Protein AF-A0A6A4QWL0-F1 (afdb_monomer_lite)

Foldseek 3Di:
DVVVVVVDPDPDDDDDFDWFFFAADPPPFPDPDNDGTDTDTPPVDPDPVRSVVVSVVVNVVCVVVDPTDGD

Organism: Lupinus albus (NCBI:txid3870)

InterPro domains:
  IPR000941 Enolase [PTHR11902] (2-65)
  IPR020810 Enolase, C-terminal TIM barrel domain [PF00113] (13-65)
  IPR020810 Enolase, C-terminal TIM barrel domain [SM01192] (12-71)
  IPR036849 Enolase-like, C-terminal domain superfamily [G3DSA:3.20.20.120] (1-67)
  IPR036849 Enolase-like, C-terminal domain superfamily [SSF51604] (12-63)

Structure (mmCIF, N/CA/C/O backbone):
data_AF-A0A6A4QWL0-F1
#
_entry.id   AF-A0A6A4QWL0-F1
#
loop_
_atom_site.group_PDB
_atom_site.id
_atom_site.type_symbol
_atom_site.label_atom_id
_atom_site.label_alt_id
_atom_site.label_comp_id
_atom_site.label_asym_id
_atom_site.label_entity_id
_atom_site.label_seq_id
_atom_site.pdbx_PDB_ins_code
_atom_site.Cartn_x
_atom_site.Cartn_y
_atom_site.Cartn_z
_atom_site.occupancy
_atom_site.B_iso_or_equiv
_atom_site.auth_seq_id
_atom_site.auth_comp_id
_atom_site.auth_asym_id
_atom_site.auth_atom_id
_atom_site.pdbx_PDB_model_num
ATOM 1 N N . MET A 1 1 ? -9.663 12.499 10.655 1.00 56.28 1 MET A N 1
ATOM 2 C CA . MET A 1 1 ? -10.919 11.922 10.124 1.00 56.28 1 MET A CA 1
ATOM 3 C C . MET A 1 1 ? -12.169 12.654 10.599 1.00 56.28 1 MET A C 1
ATOM 5 O O . MET A 1 1 ? -12.984 12.936 9.735 1.00 56.28 1 MET A O 1
ATOM 9 N N . GLN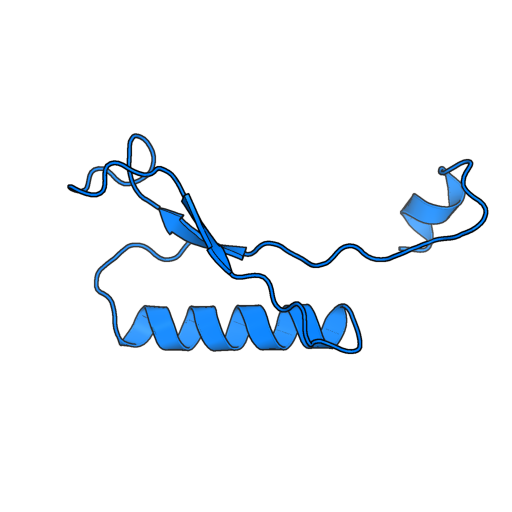 A 1 2 ? -12.298 13.060 11.878 1.00 55.00 2 GLN A N 1
ATOM 10 C CA . GLN A 1 2 ? -13.418 13.927 12.316 1.00 55.00 2 GLN A CA 1
ATOM 11 C C . GLN A 1 2 ? -13.631 15.152 11.406 1.00 55.00 2 GLN A C 1
ATOM 13 O O . GLN A 1 2 ? -14.761 15.507 11.110 1.00 55.00 2 GLN A O 1
ATOM 18 N N . HIS A 1 3 ? -12.548 15.762 10.915 1.00 64.88 3 HIS A N 1
ATOM 19 C CA . HIS A 1 3 ? -12.639 16.954 10.072 1.00 64.88 3 HIS A CA 1
ATOM 20 C C . HIS A 1 3 ? -13.299 16.709 8.701 1.00 64.88 3 HIS A C 1
ATOM 22 O O . HIS A 1 3 ? -14.026 17.567 8.228 1.00 64.88 3 HIS A O 1
ATOM 28 N N . ILE A 1 4 ? -13.097 15.537 8.082 1.00 65.06 4 ILE A N 1
ATOM 29 C CA . ILE A 1 4 ? -13.742 15.188 6.800 1.00 65.06 4 ILE A CA 1
ATOM 30 C C . ILE A 1 4 ? -15.147 14.635 7.057 1.00 65.06 4 ILE A C 1
ATOM 32 O O . ILE A 1 4 ? -16.074 14.968 6.331 1.00 65.06 4 ILE A O 1
ATOM 36 N N . ALA A 1 5 ? -15.311 13.851 8.130 1.00 63.16 5 ALA A N 1
ATOM 37 C CA . ALA A 1 5 ? -16.577 13.246 8.546 1.00 63.16 5 ALA A CA 1
ATOM 38 C C . ALA A 1 5 ? -17.723 14.261 8.684 1.00 63.16 5 ALA A C 1
ATOM 40 O O . ALA A 1 5 ? -18.847 13.963 8.300 1.00 63.16 5 ALA A O 1
ATOM 41 N N . ASN A 1 6 ? -17.427 15.473 9.161 1.00 65.31 6 ASN A N 1
ATOM 42 C CA . ASN A 1 6 ? -18.421 16.533 9.345 1.00 65.31 6 ASN A CA 1
ATOM 43 C C . ASN A 1 6 ? -19.002 17.091 8.030 1.00 65.31 6 ASN A C 1
ATOM 45 O O . ASN A 1 6 ? -19.963 17.855 8.071 1.00 65.31 6 ASN A O 1
ATOM 49 N N . HIS A 1 7 ? -18.426 16.738 6.878 1.00 71.25 7 HIS A N 1
ATOM 50 C CA . HIS A 1 7 ? -18.824 17.244 5.562 1.00 71.25 7 HIS A CA 1
ATOM 51 C C . HIS A 1 7 ? -19.342 16.150 4.617 1.00 71.25 7 HIS A C 1
ATOM 53 O O . HIS A 1 7 ? -19.586 16.427 3.443 1.00 71.25 7 HIS A O 1
ATOM 59 N N . VAL A 1 8 ? -19.518 14.915 5.098 1.00 74.94 8 VAL A N 1
ATOM 60 C CA . VAL A 1 8 ? -20.009 13.793 4.284 1.00 74.94 8 VAL A CA 1
ATOM 61 C C . VAL A 1 8 ? -21.428 13.425 4.711 1.00 74.94 8 VAL A C 1
ATOM 63 O O . VAL A 1 8 ? -21.696 13.238 5.890 1.00 74.94 8 VAL A O 1
ATOM 66 N N . VAL A 1 9 ? -22.333 13.280 3.738 1.00 72.00 9 VAL A N 1
ATOM 67 C CA . VAL A 1 9 ? -23.766 12.966 3.947 1.00 72.00 9 VAL A CA 1
ATOM 68 C C . VAL A 1 9 ? -23.990 11.511 4.400 1.00 72.00 9 VAL A C 1
ATOM 70 O O . VAL A 1 9 ? -25.101 11.112 4.728 1.00 72.00 9 VAL A O 1
ATOM 73 N N . ASN A 1 10 ? -22.941 10.686 4.402 1.00 69.31 10 ASN A N 1
ATOM 74 C CA . ASN A 1 10 ? -23.059 9.254 4.634 1.00 69.31 10 ASN A CA 1
ATOM 75 C C . ASN A 1 10 ? -22.990 8.926 6.132 1.00 69.31 10 ASN A C 1
ATOM 77 O O . ASN A 1 10 ? -21.992 9.216 6.790 1.00 69.31 10 ASN A O 1
ATOM 81 N N . GLU A 1 11 ? -24.031 8.276 6.652 1.00 70.19 11 GLU A N 1
ATOM 82 C CA . GLU A 1 11 ? -24.165 7.943 8.076 1.00 70.19 11 GLU A CA 1
ATOM 83 C C . GLU A 1 11 ? -23.121 6.923 8.554 1.00 70.19 11 GLU A C 1
ATOM 85 O O . GLU A 1 11 ? -22.771 6.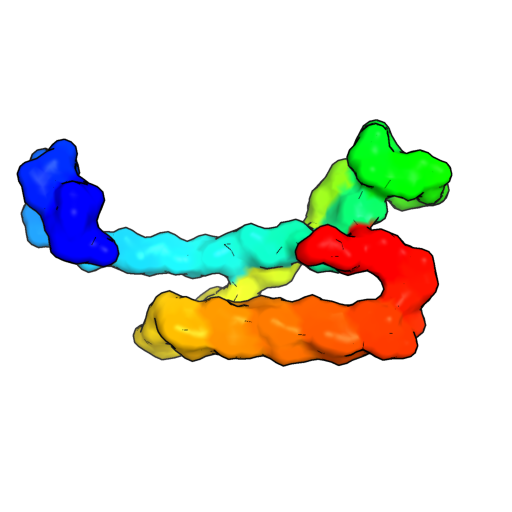886 9.735 1.00 70.19 11 GLU A O 1
ATOM 90 N N . LYS A 1 12 ? -22.589 6.099 7.640 1.00 78.88 12 LYS A N 1
ATOM 91 C CA . LYS A 1 12 ? -21.598 5.070 7.964 1.00 78.88 12 LYS A CA 1
ATOM 92 C C . LYS A 1 12 ? -20.241 5.394 7.353 1.00 78.88 12 LYS A C 1
ATOM 94 O O . LYS A 1 12 ? -20.019 5.242 6.153 1.00 78.88 12 LYS A O 1
ATOM 99 N N . LEU A 1 13 ? -19.301 5.771 8.213 1.00 82.44 13 LEU A N 1
ATOM 100 C CA . LEU A 1 13 ? -17.908 5.980 7.836 1.00 82.44 13 LEU A CA 1
ATOM 101 C C . LEU A 1 13 ? -17.170 4.641 7.775 1.00 82.44 13 LEU A C 1
ATOM 103 O O . LEU A 1 13 ? -17.150 3.880 8.742 1.00 82.44 13 LEU A O 1
ATOM 107 N N . VAL A 1 14 ? -16.528 4.378 6.640 1.00 85.81 14 VAL A N 1
ATOM 108 C CA . VAL A 1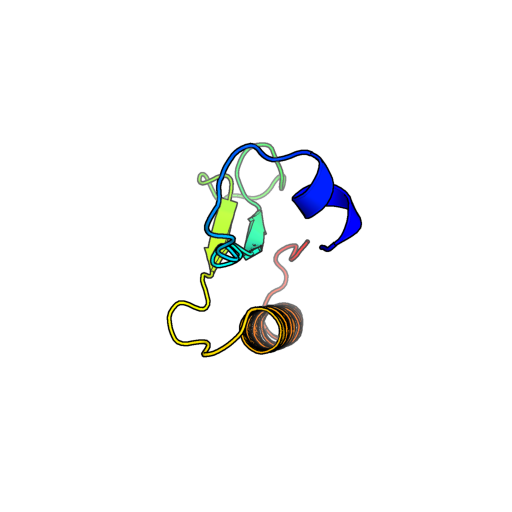 14 ? -15.655 3.220 6.431 1.00 85.81 14 VAL A CA 1
ATOM 109 C C . VAL A 1 14 ? -14.302 3.729 5.954 1.00 85.81 14 VAL A C 1
ATOM 111 O O . VAL A 1 14 ? -14.234 4.610 5.097 1.00 85.81 14 VAL A O 1
ATOM 114 N N . LEU A 1 15 ? -13.221 3.192 6.520 1.00 89.06 15 LEU A N 1
ATOM 115 C CA . LEU A 1 15 ? -11.873 3.485 6.042 1.00 89.06 15 LEU A CA 1
ATOM 116 C C . LEU A 1 15 ? -11.543 2.556 4.869 1.00 89.06 15 LEU A C 1
ATOM 118 O O . LEU A 1 15 ? -11.737 1.345 5.000 1.00 89.06 15 LEU A O 1
ATOM 122 N N . PRO A 1 16 ? -11.060 3.090 3.735 1.00 91.88 16 PRO A N 1
ATOM 123 C CA . PRO A 1 16 ? -10.687 2.260 2.604 1.00 91.88 16 PRO A CA 1
ATOM 124 C C . PRO A 1 16 ? -9.422 1.463 2.921 1.00 91.88 16 PRO A C 1
ATOM 126 O O . PRO A 1 16 ? -8.587 1.881 3.728 1.00 91.88 16 PRO A O 1
ATOM 129 N N . ILE A 1 17 ? -9.249 0.340 2.227 1.00 96.06 17 ILE A N 1
ATOM 130 C CA . ILE A 1 17 ? -7.956 -0.340 2.181 1.00 96.06 17 ILE A CA 1
ATOM 131 C C . ILE A 1 17 ? -7.005 0.557 1.374 1.00 96.06 17 ILE A C 1
ATOM 133 O O . ILE A 1 17 ? -7.333 0.903 0.236 1.00 96.06 17 ILE A O 1
ATOM 137 N N . PRO A 1 18 ? -5.854 0.964 1.932 1.00 96.12 18 PRO A N 1
ATOM 138 C CA . PRO A 1 18 ? -4.883 1.748 1.186 1.00 96.12 18 PRO A CA 1
ATOM 139 C C . PRO A 1 18 ? -4.249 0.899 0.079 1.00 96.12 18 PRO A C 1
ATOM 141 O O . PRO A 1 18 ? -3.869 -0.249 0.306 1.00 96.12 18 PRO A O 1
ATOM 144 N N . ALA A 1 19 ? -4.107 1.479 -1.109 1.00 96.62 19 ALA A N 1
ATOM 145 C CA . ALA A 1 19 ? -3.291 0.922 -2.179 1.00 96.62 19 ALA A CA 1
ATOM 146 C C . ALA A 1 19 ? -1.942 1.647 -2.184 1.00 96.62 19 ALA A C 1
ATOM 148 O O . ALA A 1 19 ? -1.889 2.857 -2.401 1.00 96.62 19 ALA A O 1
ATOM 149 N N . PHE A 1 20 ? -0.859 0.921 -1.915 1.00 94.62 20 PHE A N 1
ATOM 150 C CA . PHE A 1 20 ? 0.491 1.481 -1.930 1.00 94.62 20 PHE A CA 1
ATOM 151 C C . PHE A 1 20 ? 1.137 1.170 -3.268 1.00 94.62 20 PHE A C 1
ATOM 153 O O . PHE A 1 20 ? 1.424 0.006 -3.543 1.00 94.62 20 PHE A O 1
ATOM 160 N N . ASN A 1 21 ? 1.379 2.189 -4.089 1.00 92.81 21 ASN A N 1
ATOM 161 C CA . ASN A 1 21 ? 2.232 2.040 -5.261 1.00 92.81 21 ASN A CA 1
ATOM 162 C C . ASN A 1 21 ? 3.688 1.907 -4.791 1.00 92.81 21 ASN A C 1
ATOM 164 O O . ASN A 1 21 ? 4.239 2.841 -4.219 1.00 92.81 21 ASN A O 1
ATOM 168 N N . VAL A 1 22 ? 4.281 0.729 -4.983 1.00 90.12 22 VAL A N 1
ATOM 169 C CA . VAL A 1 22 ? 5.624 0.400 -4.477 1.00 90.12 22 VAL A CA 1
ATOM 170 C C . VAL A 1 22 ? 6.669 0.307 -5.582 1.00 90.12 22 VAL A C 1
ATOM 172 O O . VAL A 1 22 ? 7.86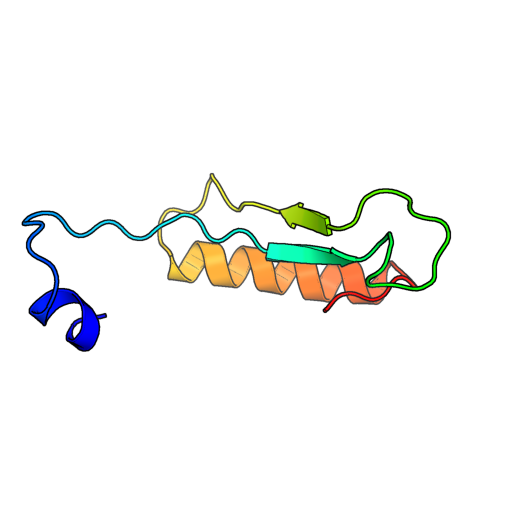0 0.324 -5.293 1.00 90.12 22 VAL A O 1
ATOM 175 N N . ILE A 1 23 ? 6.260 0.208 -6.848 1.00 88.81 23 ILE A N 1
ATOM 176 C CA . ILE A 1 23 ? 7.177 0.205 -7.990 1.00 88.81 23 ILE A CA 1
ATOM 177 C C . ILE A 1 23 ? 6.543 1.005 -9.119 1.00 88.81 23 ILE A C 1
ATOM 179 O O . ILE A 1 23 ? 5.468 0.655 -9.608 1.00 88.81 23 ILE A O 1
ATOM 183 N N . ASN A 1 24 ? 7.263 2.023 -9.588 1.00 88.06 24 ASN A N 1
ATOM 184 C CA . ASN A 1 24 ? 6.900 2.733 -10.806 1.00 88.06 24 ASN A CA 1
ATOM 185 C C . ASN A 1 24 ? 7.555 2.094 -12.038 1.00 88.06 24 ASN A C 1
ATOM 187 O O . ASN A 1 24 ? 8.724 1.689 -12.028 1.00 88.06 24 ASN A O 1
ATOM 191 N N . GLY A 1 25 ? 6.809 2.085 -13.133 1.00 90.25 25 GLY A N 1
ATOM 192 C CA . GLY A 1 25 ? 7.287 1.794 -14.477 1.00 90.25 25 GLY A CA 1
ATOM 193 C C . GLY A 1 25 ? 6.688 2.773 -15.484 1.00 90.25 25 GLY A C 1
ATOM 194 O O . GLY A 1 25 ? 6.206 3.851 -15.128 1.00 90.25 25 GLY A O 1
ATOM 195 N N . GLY A 1 26 ? 6.731 2.414 -16.760 1.00 88.62 26 GLY A N 1
ATOM 196 C CA . GLY A 1 26 ? 6.189 3.210 -17.853 1.00 88.62 26 GLY A CA 1
ATOM 197 C C . GLY A 1 26 ? 6.761 4.628 -17.886 1.00 88.62 26 GLY A C 1
ATOM 198 O O . GLY A 1 26 ? 7.948 4.858 -17.634 1.00 88.62 26 GLY A O 1
ATOM 199 N N . SER A 1 27 ? 5.891 5.598 -18.166 1.00 89.19 27 SER A N 1
ATOM 200 C CA . SER A 1 27 ? 6.233 7.024 -18.228 1.00 89.19 27 SER A CA 1
ATOM 201 C C . SER A 1 27 ? 6.723 7.613 -16.901 1.00 89.19 27 SER A C 1
ATOM 203 O O . SER A 1 27 ? 7.317 8.688 -16.913 1.00 89.19 27 SER A O 1
ATOM 205 N N . HIS A 1 28 ? 6.505 6.941 -15.767 1.00 80.12 28 HIS A N 1
ATOM 206 C CA . HIS A 1 28 ? 6.847 7.461 -14.442 1.00 80.12 28 HIS A CA 1
ATOM 207 C C . HIS A 1 28 ? 8.255 7.089 -13.956 1.00 80.12 28 HIS A C 1
ATOM 209 O O . HIS A 1 28 ? 8.724 7.694 -12.995 1.00 80.12 28 HIS A O 1
ATOM 215 N N . ALA A 1 29 ? 8.942 6.118 -14.575 1.00 77.50 29 ALA A N 1
ATOM 216 C CA . ALA A 1 29 ? 10.188 5.577 -14.010 1.00 77.50 29 ALA A CA 1
ATOM 217 C C . ALA A 1 29 ? 11.383 5.459 -14.966 1.00 77.50 29 ALA A C 1
ATOM 219 O O . ALA A 1 29 ? 12.461 5.064 -14.522 1.00 77.50 29 ALA A O 1
ATOM 220 N N . GLY A 1 30 ? 11.227 5.766 -16.261 1.00 78.75 30 GLY A N 1
ATOM 221 C CA . GLY A 1 30 ? 12.336 5.761 -17.234 1.00 78.75 30 GLY A CA 1
ATOM 222 C C . GLY A 1 30 ? 13.063 4.413 -17.382 1.00 78.75 30 GLY A C 1
ATOM 223 O O . GLY A 1 30 ? 14.184 4.363 -17.887 1.00 78.75 30 GLY A O 1
ATOM 224 N N . ASN A 1 31 ? 12.452 3.323 -16.912 1.00 83.00 31 ASN A N 1
ATOM 225 C CA . ASN A 1 31 ? 13.008 1.974 -16.910 1.00 83.00 31 ASN A CA 1
ATOM 226 C C . ASN A 1 31 ? 12.294 1.089 -17.954 1.00 83.00 31 ASN A C 1
ATOM 228 O O . ASN A 1 31 ? 11.434 1.549 -18.701 1.00 83.00 31 ASN A O 1
ATOM 232 N N . LYS A 1 32 ? 12.673 -0.192 -18.044 1.00 88.81 32 LYS A N 1
ATOM 233 C CA . LYS A 1 32 ? 12.108 -1.132 -19.034 1.00 88.81 32 LYS A CA 1
ATOM 234 C C . LYS A 1 32 ? 10.740 -1.712 -18.645 1.00 88.81 32 LYS A C 1
ATOM 236 O O . LYS A 1 32 ? 10.200 -2.518 -19.400 1.00 88.81 32 LYS A O 1
ATOM 241 N N . LEU A 1 33 ? 10.195 -1.375 -17.474 1.00 88.88 33 LEU A N 1
ATOM 242 C CA . LEU A 1 33 ? 8.882 -1.866 -17.061 1.00 88.88 33 LEU A CA 1
ATOM 243 C C . LEU A 1 33 ? 7.810 -1.137 -17.869 1.00 88.88 33 LEU A C 1
ATOM 245 O O . LEU A 1 33 ? 7.736 0.083 -17.832 1.00 88.88 33 LEU A O 1
ATOM 249 N N . ALA A 1 34 ? 6.974 -1.877 -18.594 1.00 91.12 34 ALA A N 1
ATOM 250 C CA . ALA A 1 34 ? 5.905 -1.282 -19.398 1.00 91.12 34 ALA A CA 1
ATOM 251 C C . ALA A 1 34 ? 4.710 -0.816 -18.547 1.00 91.12 34 ALA A C 1
ATOM 253 O O . ALA A 1 34 ? 4.052 0.164 -18.887 1.00 91.12 34 ALA A O 1
ATOM 254 N N . MET A 1 35 ? 4.429 -1.520 -17.446 1.00 92.75 35 MET A N 1
ATOM 255 C CA . MET A 1 35 ? 3.332 -1.186 -16.534 1.00 92.75 35 MET A CA 1
ATOM 256 C C . MET A 1 35 ? 3.700 0.018 -15.673 1.00 92.75 35 MET A C 1
ATOM 258 O O . MET A 1 35 ? 4.818 0.094 -15.172 1.00 92.75 35 MET A O 1
ATOM 262 N N . GLN A 1 36 ? 2.754 0.938 -15.495 1.00 90.88 36 GLN A N 1
ATOM 263 C CA . GLN A 1 36 ? 3.007 2.218 -14.838 1.00 90.88 36 GLN A CA 1
ATOM 264 C C . GLN A 1 36 ? 3.170 2.089 -13.319 1.00 90.88 36 GLN A C 1
ATOM 266 O O . GLN A 1 36 ? 4.037 2.741 -12.743 1.00 90.88 36 GLN A O 1
ATOM 271 N N . GLU A 1 37 ? 2.352 1.255 -12.675 1.00 92.50 37 GLU A N 1
ATOM 272 C CA . GLU A 1 37 ? 2.256 1.188 -11.215 1.00 92.50 37 GLU A CA 1
ATOM 273 C C . GLU A 1 37 ? 2.035 -0.257 -10.775 1.00 92.50 37 GLU A C 1
ATOM 275 O O . GLU A 1 37 ? 1.161 -0.953 -11.299 1.00 92.50 37 GLU A O 1
ATOM 280 N N . PHE A 1 38 ? 2.813 -0.700 -9.792 1.00 91.69 38 PHE A N 1
ATOM 281 C CA . PHE A 1 38 ? 2.607 -1.976 -9.120 1.00 91.69 38 PHE A CA 1
ATOM 282 C C . PHE A 1 38 ? 2.251 -1.696 -7.671 1.00 91.69 38 PHE A C 1
ATOM 284 O O . PHE A 1 38 ? 3.049 -1.141 -6.910 1.00 91.69 38 PHE A O 1
ATOM 291 N N . MET A 1 39 ? 1.033 -2.076 -7.301 1.00 94.88 39 MET A N 1
ATOM 292 C CA . MET A 1 39 ? 0.473 -1.756 -5.998 1.00 94.88 39 MET A CA 1
ATOM 293 C C . MET A 1 39 ? 0.382 -2.982 -5.097 1.00 94.88 39 MET A C 1
ATOM 295 O O . MET A 1 39 ? 0.099 -4.087 -5.558 1.00 94.88 39 MET A O 1
ATOM 299 N N . ILE A 1 40 ? 0.540 -2.756 -3.796 1.00 94.69 40 ILE A N 1
ATOM 300 C CA . ILE A 1 40 ? 0.190 -3.719 -2.750 1.00 94.69 40 ILE A CA 1
ATOM 301 C C . ILE A 1 40 ? -1.002 -3.203 -1.947 1.00 94.69 40 ILE A C 1
ATOM 303 O O . ILE A 1 40 ? -1.123 -2.005 -1.677 1.00 94.69 40 ILE A O 1
ATOM 307 N N . LEU A 1 41 ? -1.889 -4.120 -1.568 1.00 97.50 41 LEU A N 1
ATOM 308 C CA . LEU A 1 41 ? -3.076 -3.830 -0.771 1.00 97.50 41 LEU A CA 1
ATOM 309 C C . LEU A 1 41 ? -3.072 -4.747 0.465 1.00 97.50 41 LEU A C 1
ATOM 311 O O . LEU A 1 41 ? -3.122 -5.970 0.311 1.00 97.50 41 LEU A O 1
ATOM 315 N N . PRO A 1 42 ? -3.037 -4.207 1.695 1.00 97.00 42 PRO A N 1
ATOM 316 C CA . PRO A 1 42 ? -3.035 -4.994 2.927 1.00 97.00 42 PRO A CA 1
ATOM 317 C C . PRO A 1 42 ? -4.461 -5.436 3.296 1.00 97.00 42 PRO A C 1
ATOM 319 O O . PRO A 1 42 ? -5.029 -5.009 4.299 1.00 97.00 42 PRO A O 1
ATOM 322 N N . VAL A 1 43 ? -5.056 -6.301 2.474 1.00 97.12 43 VAL A N 1
ATOM 323 C CA . VAL A 1 43 ? -6.458 -6.747 2.612 1.00 97.12 43 VAL A CA 1
ATOM 324 C C . VAL A 1 43 ? -6.759 -7.512 3.909 1.00 97.12 43 VAL A C 1
ATOM 326 O O . VAL A 1 43 ? -7.919 -7.634 4.283 1.00 97.12 43 VAL A O 1
ATOM 329 N N . GLY A 1 44 ? -5.729 -8.021 4.592 1.00 96.19 44 GLY A N 1
ATOM 330 C CA . GLY A 1 44 ? -5.854 -8.753 5.857 1.00 96.19 44 GLY A CA 1
ATOM 331 C C . GLY A 1 44 ? -5.736 -7.897 7.124 1.00 96.19 44 GLY A C 1
ATOM 332 O O . GLY A 1 44 ? -5.819 -8.447 8.217 1.00 96.19 44 GLY A O 1
ATOM 333 N N . ALA A 1 45 ? -5.514 -6.583 7.011 1.00 97.19 45 ALA A N 1
ATOM 334 C CA . ALA A 1 45 ? -5.373 -5.710 8.175 1.00 97.19 45 ALA A CA 1
ATOM 335 C C . ALA A 1 45 ? -6.717 -5.497 8.893 1.00 97.19 45 ALA A C 1
ATOM 337 O O . ALA A 1 45 ? -7.733 -5.208 8.263 1.00 97.19 45 ALA A O 1
ATOM 338 N N . SER A 1 46 ? -6.710 -5.546 10.225 1.00 97.06 46 SER A N 1
ATOM 339 C CA . SER A 1 46 ? -7.903 -5.331 11.057 1.00 97.06 46 SER A CA 1
ATOM 340 C C . SER A 1 46 ? -8.226 -3.847 11.250 1.00 97.06 46 SER A C 1
ATOM 342 O O . SER A 1 46 ? -9.343 -3.485 11.618 1.00 97.06 46 SER A O 1
ATOM 344 N N . THR A 1 47 ? -7.251 -2.961 11.026 1.00 96.25 47 THR A N 1
ATOM 345 C CA . THR A 1 47 ? -7.427 -1.506 11.132 1.00 96.25 4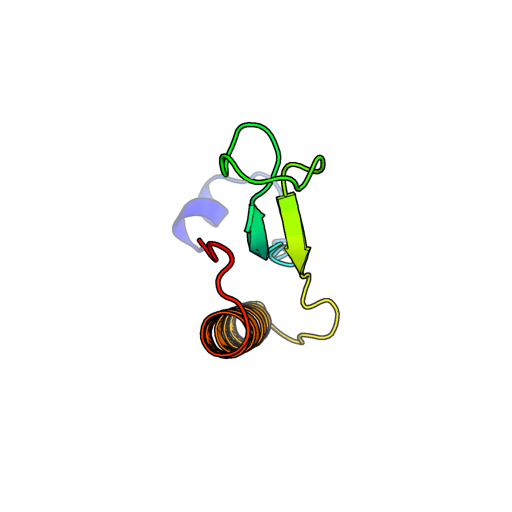7 THR A CA 1
ATOM 346 C C . THR A 1 47 ? -6.646 -0.767 10.051 1.00 96.25 47 THR A C 1
ATOM 348 O O . THR A 1 47 ? -5.625 -1.247 9.564 1.00 96.25 47 THR A O 1
ATOM 351 N N . PHE A 1 48 ? -7.047 0.467 9.740 1.00 95.31 48 PHE A N 1
ATOM 352 C CA . PHE A 1 48 ? -6.275 1.323 8.832 1.00 95.31 48 PHE A CA 1
ATOM 353 C C . PHE A 1 48 ? -4.849 1.592 9.345 1.00 95.31 48 PHE A C 1
ATOM 355 O O . PHE A 1 48 ? -3.903 1.643 8.567 1.00 95.31 48 PHE A O 1
ATOM 362 N N . LYS A 1 49 ? -4.663 1.720 10.667 1.00 96.88 49 LYS A N 1
ATOM 363 C CA . LYS A 1 49 ? -3.331 1.887 11.273 1.00 96.88 49 LYS A CA 1
ATOM 364 C C . LYS A 1 49 ? -2.439 0.671 11.012 1.00 96.88 49 LYS A C 1
ATOM 366 O O . LYS A 1 49 ? -1.261 0.829 10.707 1.00 96.88 49 LYS A O 1
ATOM 371 N N . GLU A 1 50 ? -2.999 -0.527 11.130 1.00 97.88 50 GLU A N 1
ATOM 372 C CA . GLU A 1 50 ? -2.301 -1.772 10.815 1.00 97.88 50 GLU A CA 1
ATOM 373 C C . GLU A 1 50 ? -1.999 -1.880 9.317 1.00 97.88 50 GLU A C 1
ATOM 375 O O . GLU A 1 50 ? -0.864 -2.169 8.955 1.00 97.88 50 GLU A O 1
ATOM 380 N N . ALA A 1 51 ? -2.957 -1.531 8.454 1.00 97.69 51 ALA A N 1
ATOM 381 C CA . ALA A 1 51 ? -2.762 -1.470 7.007 1.00 97.69 51 ALA A CA 1
ATOM 382 C C . ALA A 1 51 ? -1.588 -0.549 6.620 1.00 97.69 51 ALA A C 1
ATOM 384 O O . ALA A 1 51 ? -0.748 -0.922 5.802 1.00 97.69 51 ALA A O 1
ATOM 385 N N . MET A 1 52 ? -1.488 0.624 7.255 1.00 97.12 52 MET A N 1
ATOM 386 C CA . MET A 1 52 ? -0.359 1.543 7.084 1.00 97.12 52 MET A CA 1
ATOM 387 C C . MET A 1 52 ? 0.964 0.933 7.545 1.00 97.12 52 MET A C 1
ATOM 389 O O . MET A 1 52 ? 1.956 1.032 6.829 1.00 97.12 52 MET A O 1
ATOM 393 N N . LYS A 1 53 ? 0.986 0.279 8.712 1.00 97.56 53 LYS A N 1
ATOM 394 C CA . LYS A 1 53 ? 2.188 -0.398 9.216 1.00 97.56 53 LYS A CA 1
ATOM 395 C C . LYS A 1 53 ? 2.666 -1.478 8.238 1.00 97.56 53 LYS A C 1
ATOM 397 O O . LYS A 1 53 ? 3.835 -1.471 7.871 1.00 97.56 53 LYS A O 1
ATOM 402 N N . MET A 1 54 ? 1.758 -2.339 7.771 1.00 97.56 54 MET A N 1
ATOM 403 C CA . MET A 1 54 ? 2.066 -3.391 6.795 1.00 97.56 54 MET A CA 1
ATOM 404 C C . MET A 1 54 ? 2.635 -2.812 5.493 1.00 97.56 54 MET A C 1
ATOM 406 O O . MET A 1 54 ? 3.658 -3.287 5.008 1.00 97.56 54 MET A O 1
ATOM 410 N N . GLY A 1 55 ? 2.008 -1.766 4.940 1.00 95.06 55 GLY A N 1
ATOM 411 C CA . GLY A 1 55 ? 2.488 -1.109 3.720 1.00 95.06 55 GLY A CA 1
ATOM 412 C C . GLY A 1 55 ? 3.897 -0.527 3.870 1.00 95.06 55 GLY A C 1
ATOM 413 O O . GLY A 1 55 ? 4.746 -0.736 3.006 1.00 95.06 55 GLY A O 1
ATOM 414 N N . VAL A 1 56 ? 4.170 0.142 4.996 1.00 93.81 56 VAL A N 1
ATOM 415 C CA . VAL A 1 56 ? 5.480 0.742 5.307 1.00 93.81 56 VAL A CA 1
ATOM 416 C C . VAL A 1 56 ? 6.567 -0.319 5.503 1.00 93.81 56 VAL A C 1
ATOM 418 O O . VAL A 1 56 ? 7.682 -0.159 5.009 1.00 93.81 56 VAL A O 1
ATOM 421 N N . GLU A 1 57 ? 6.262 -1.422 6.186 1.00 95.06 57 GLU A N 1
ATOM 422 C CA . GLU A 1 57 ? 7.210 -2.530 6.354 1.00 95.06 57 GLU A CA 1
ATOM 423 C C . GLU A 1 57 ? 7.572 -3.168 5.008 1.00 95.06 57 GLU A C 1
ATOM 425 O O . GLU A 1 57 ? 8.751 -3.400 4.734 1.00 95.06 57 GLU A O 1
ATOM 430 N N . VAL A 1 58 ? 6.590 -3.395 4.129 1.00 92.88 58 VAL A N 1
ATOM 431 C CA . VAL A 1 58 ? 6.859 -3.905 2.776 1.00 92.88 58 VAL A CA 1
ATOM 432 C C . VAL A 1 58 ? 7.688 -2.904 1.969 1.00 92.88 58 VAL A C 1
ATOM 434 O O . VAL A 1 58 ? 8.674 -3.309 1.359 1.00 92.88 58 VAL A O 1
ATOM 437 N N . TYR A 1 59 ? 7.363 -1.608 2.014 1.00 90.25 59 TYR A N 1
ATOM 438 C CA . TYR A 1 59 ? 8.140 -0.550 1.355 1.00 90.25 59 TYR A CA 1
ATOM 439 C C . TYR A 1 59 ? 9.622 -0.583 1.759 1.00 90.25 59 TYR A C 1
ATOM 441 O O . TYR A 1 59 ? 10.508 -0.634 0.902 1.00 90.25 59 TYR A O 1
ATOM 449 N N . HIS A 1 60 ? 9.909 -0.598 3.065 1.00 90.25 60 HIS A N 1
ATOM 450 C CA . HIS A 1 60 ? 11.286 -0.590 3.557 1.00 90.25 60 HIS A CA 1
ATOM 451 C C . HIS A 1 60 ? 12.044 -1.867 3.198 1.00 90.25 60 HIS A C 1
ATOM 453 O O . HIS A 1 60 ? 13.214 -1.788 2.824 1.00 90.25 60 HIS A O 1
ATOM 459 N N . ASN A 1 61 ? 11.383 -3.025 3.244 1.00 91.06 61 ASN A N 1
ATOM 460 C CA . ASN A 1 61 ? 11.992 -4.286 2.829 1.00 91.06 61 ASN A CA 1
ATOM 461 C C . ASN A 1 61 ? 12.276 -4.315 1.318 1.00 91.06 61 ASN A C 1
ATOM 463 O O . ASN A 1 61 ? 13.357 -4.733 0.904 1.00 91.06 61 ASN A O 1
ATOM 467 N N . LEU A 1 62 ? 11.356 -3.815 0.486 1.00 88.81 62 LEU A N 1
ATOM 468 C CA . LEU A 1 62 ? 11.555 -3.725 -0.965 1.00 88.81 62 LEU A CA 1
ATOM 469 C C . LEU A 1 62 ? 12.714 -2.796 -1.328 1.00 88.81 62 LEU A C 1
ATOM 471 O O . LEU A 1 62 ? 13.509 -3.134 -2.203 1.00 88.81 62 LEU A O 1
ATOM 475 N N . LYS A 1 63 ? 12.859 -1.673 -0.617 1.00 84.69 63 LYS A N 1
ATOM 476 C CA . LYS A 1 63 ? 13.963 -0.725 -0.816 1.00 84.69 63 LYS A CA 1
ATOM 477 C C . LYS A 1 63 ? 15.345 -1.346 -0.578 1.00 84.69 63 LYS A C 1
ATOM 479 O O . LYS A 1 63 ? 16.310 -0.919 -1.200 1.00 84.69 63 LYS A O 1
ATOM 484 N N . VAL A 1 64 ? 15.457 -2.336 0.310 1.00 84.69 64 VAL A N 1
ATOM 485 C CA . VAL A 1 64 ? 16.724 -3.050 0.556 1.00 84.69 64 VAL A CA 1
ATOM 486 C C . VAL A 1 64 ? 17.042 -4.036 -0.572 1.00 84.69 64 VAL A C 1
ATOM 488 O O . VAL A 1 64 ? 18.206 -4.228 -0.910 1.00 84.69 64 VAL A O 1
ATOM 491 N N . ILE A 1 65 ? 16.018 -4.668 -1.151 1.00 80.31 65 ILE A N 1
ATOM 492 C CA . ILE A 1 65 ? 16.174 -5.785 -2.096 1.00 80.31 65 ILE A CA 1
ATOM 493 C C . ILE A 1 65 ? 16.265 -5.305 -3.555 1.00 80.31 65 ILE A C 1
ATOM 495 O O . ILE A 1 65 ? 16.896 -5.964 -4.379 1.00 80.31 65 ILE A O 1
ATOM 499 N N . SER A 1 66 ? 15.635 -4.178 -3.902 1.00 67.50 66 SER A N 1
ATOM 500 C CA . SER A 1 66 ? 15.526 -3.696 -5.284 1.00 67.50 66 SER A CA 1
ATOM 501 C C . SER A 1 66 ? 16.275 -2.386 -5.535 1.00 67.50 66 SER A C 1
ATOM 503 O O . SER A 1 66 ? 16.146 -1.426 -4.788 1.00 67.50 66 SER A O 1
ATOM 505 N N . TYR A 1 67 ? 16.971 -2.316 -6.678 1.00 60.31 67 TYR A N 1
ATOM 506 C CA . TYR A 1 67 ? 17.492 -1.069 -7.269 1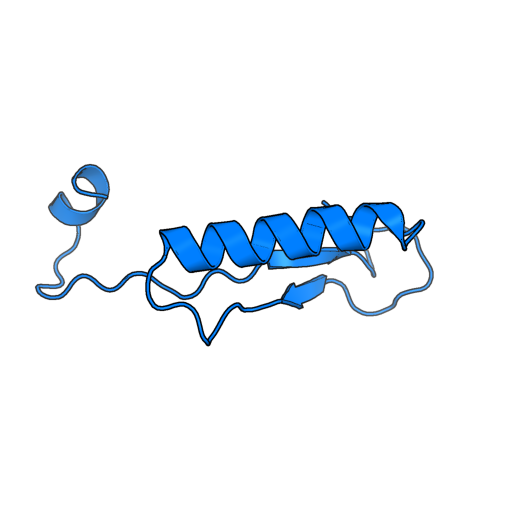.00 60.31 67 TYR A CA 1
ATOM 507 C C . TYR A 1 67 ? 16.407 -0.242 -7.983 1.00 60.31 67 TYR A C 1
ATOM 509 O O . TYR A 1 67 ? 16.698 0.789 -8.588 1.00 60.31 67 TYR A O 1
ATOM 517 N N . VAL A 1 68 ? 15.163 -0.722 -7.981 1.00 59.19 68 VAL A N 1
ATOM 518 C CA . VAL A 1 68 ? 14.033 -0.045 -8.616 1.00 59.19 68 VAL A CA 1
ATOM 519 C C . VAL A 1 68 ? 13.499 1.025 -7.669 1.00 59.19 68 VAL A C 1
ATOM 521 O O . VAL A 1 68 ? 13.451 0.827 -6.458 1.00 59.19 68 VAL A O 1
ATOM 524 N N . ILE A 1 69 ? 13.114 2.170 -8.230 1.00 59.84 69 ILE A N 1
ATOM 525 C CA . ILE A 1 69 ? 12.592 3.316 -7.485 1.00 59.84 69 ILE A CA 1
ATOM 526 C C . ILE A 1 69 ? 11.283 2.914 -6.798 1.00 59.84 69 ILE A C 1
ATOM 528 O O . ILE A 1 69 ? 10.248 2.747 -7.447 1.00 59.84 69 ILE A O 1
ATOM 532 N N . VAL A 1 70 ? 11.366 2.777 -5.479 1.00 62.09 70 VAL A N 1
ATOM 533 C CA . VAL A 1 70 ? 10.229 2.720 -4.562 1.00 62.09 70 VAL A CA 1
ATOM 534 C C . VAL A 1 70 ? 9.940 4.175 -4.174 1.00 62.09 70 VAL A C 1
ATOM 536 O O . VAL A 1 70 ? 10.844 4.852 -3.678 1.00 62.09 70 VAL A O 1
ATOM 539 N N . ILE A 1 71 ? 8.740 4.682 -4.475 1.00 60.44 71 ILE A N 1
ATOM 540 C CA . ILE A 1 71 ? 8.307 6.059 -4.143 1.00 60.44 71 ILE A CA 1
ATOM 541 C C . ILE A 1 71 ? 8.003 6.185 -2.658 1.00 60.44 71 ILE A C 1
ATOM 543 O O . ILE A 1 71 ? 7.075 5.490 -2.198 1.00 60.44 71 ILE A O 1
#

Sequence (71 aa):
MQHIANHVVNEKLVLPIPAFNVINGGSHAGNKLAMQEFMILPVGASTFKEAMKMGVEVYHNLKVISYVIVI

Radius of gyration: 15.67 Å; chains: 1; bounding box: 42×26×32 Å

pLDDT: mean 84.89, std 12.72, range [55.0, 97.88]

Secondary structure (DSSP, 8-state):
-HHHHTT---SS--PPPPPEEEEE-GGGTSSS--SSEEEE--TT-SSHHHHHHHHHHHHHHHHHH-SS---